Protein AF-A0A7J3BIF7-F1 (afdb_monomer_lite)

Sequence (107 aa):
MAITQQQFSQLLSQLAIAAITAKHEGVDKSQVNKLLEILNAYDIDTLLVFIARQVAREEIGRCTSRHLITIIENIIQSSSGKDIKNEVRRALGYFKWFFETFSELGS

Radius of gyration: 13.29 Å; chains: 1; bounding box: 25×32×41 Å

pLDDT: mean 91.59, std 11.19, range [45.81, 98.25]

Structure (mmCIF, N/CA/C/O backbone):
data_AF-A0A7J3BIF7-F1
#
_entry.id   AF-A0A7J3BIF7-F1
#
loop_
_atom_site.group_PDB
_atom_site.id
_atom_site.type_symbol
_atom_site.label_atom_id
_atom_site.label_alt_id
_atom_site.label_comp_id
_atom_site.label_asym_id
_atom_site.label_entity_id
_atom_site.label_seq_id
_atom_site.pdbx_PDB_ins_code
_atom_site.Cartn_x
_atom_site.Cartn_y
_atom_site.Cartn_z
_atom_site.occupancy
_atom_site.B_iso_or_equiv
_atom_site.auth_seq_id
_atom_site.auth_comp_id
_atom_site.auth_asym_id
_atom_site.auth_atom_id
_atom_site.pdbx_PDB_model_num
ATOM 1 N N . MET A 1 1 ? -6.553 11.847 19.734 1.00 45.81 1 MET A N 1
ATOM 2 C CA . MET A 1 1 ? -5.394 12.645 19.272 1.00 45.81 1 MET A CA 1
ATOM 3 C C . MET A 1 1 ? -5.532 12.954 17.786 1.00 45.81 1 MET A C 1
ATOM 5 O O . MET A 1 1 ? -5.829 12.046 17.013 1.00 45.81 1 MET A O 1
ATOM 9 N N . ALA A 1 2 ? -5.424 14.226 17.395 1.00 54.31 2 ALA A N 1
ATOM 10 C CA . ALA A 1 2 ? -5.342 14.643 15.992 1.00 54.31 2 ALA A CA 1
ATOM 11 C C . ALA A 1 2 ? -3.890 14.496 15.503 1.00 54.31 2 ALA A C 1
ATOM 13 O O . ALA A 1 2 ? -2.971 14.728 16.283 1.00 54.31 2 ALA A O 1
ATOM 14 N N . ILE A 1 3 ? -3.696 14.085 14.249 1.00 59.91 3 ILE A N 1
ATOM 15 C CA . ILE A 1 3 ? -2.370 14.001 13.616 1.00 59.91 3 ILE A CA 1
ATOM 16 C C . ILE A 1 3 ? -1.805 15.425 13.537 1.00 59.91 3 ILE A C 1
ATOM 18 O O . ILE A 1 3 ? -2.517 16.335 13.106 1.00 59.91 3 ILE A O 1
ATOM 22 N N . THR A 1 4 ? -0.561 15.645 13.967 1.00 74.25 4 THR A N 1
ATOM 23 C CA . THR A 1 4 ? 0.062 16.972 13.844 1.00 74.25 4 THR A CA 1
ATOM 24 C C . THR A 1 4 ? 0.394 17.263 12.376 1.00 74.25 4 THR A C 1
ATOM 26 O O . THR A 1 4 ? 0.663 16.354 11.591 1.00 74.25 4 THR A O 1
ATOM 29 N N . GLN A 1 5 ? 0.401 18.536 11.972 1.00 72.56 5 GLN A N 1
ATOM 30 C CA . GLN A 1 5 ? 0.671 18.930 10.579 1.00 72.56 5 GLN A CA 1
ATOM 31 C C . GLN A 1 5 ? 2.020 18.390 10.058 1.00 72.56 5 GLN A C 1
ATOM 33 O O . GLN A 1 5 ? 2.144 18.018 8.891 1.00 72.56 5 GLN A O 1
ATOM 38 N N . GLN A 1 6 ? 3.008 18.267 10.948 1.00 73.69 6 GLN A N 1
ATOM 39 C CA . GLN A 1 6 ? 4.314 17.681 10.653 1.00 73.69 6 GLN A CA 1
ATOM 40 C C . GLN A 1 6 ? 4.238 16.171 10.373 1.00 73.69 6 GLN A C 1
ATOM 42 O O . GLN A 1 6 ? 4.826 15.705 9.399 1.00 73.69 6 GLN A O 1
ATOM 47 N N . GLN A 1 7 ? 3.480 15.413 11.173 1.00 75.62 7 GLN A N 1
ATOM 48 C CA . GLN A 1 7 ? 3.275 13.973 10.963 1.00 75.62 7 GLN A CA 1
ATOM 49 C C . GLN A 1 7 ? 2.528 13.691 9.654 1.00 75.62 7 GLN A C 1
ATOM 51 O O . GLN A 1 7 ? 2.863 12.753 8.932 1.00 75.62 7 GLN A O 1
ATOM 56 N N . PHE A 1 8 ? 1.552 14.534 9.308 1.00 79.75 8 PHE A N 1
ATOM 57 C CA . PHE A 1 8 ? 0.818 14.407 8.051 1.00 79.75 8 PHE A CA 1
ATOM 58 C C . PHE A 1 8 ? 1.719 14.638 6.825 1.00 79.75 8 PHE A C 1
ATOM 60 O O . PHE A 1 8 ? 1.679 13.861 5.873 1.00 79.75 8 PHE A O 1
ATOM 67 N N . SER A 1 9 ? 2.587 15.654 6.870 1.00 86.38 9 SER A N 1
ATOM 68 C CA . SER A 1 9 ? 3.565 15.924 5.804 1.00 86.38 9 SER A CA 1
ATOM 69 C C . SER A 1 9 ? 4.562 14.771 5.610 1.00 86.38 9 SER A C 1
ATOM 71 O O . SER A 1 9 ? 4.863 14.374 4.480 1.00 86.38 9 SER A O 1
ATOM 73 N N . GLN A 1 10 ? 5.030 14.173 6.711 1.00 91.25 10 GLN A N 1
ATOM 74 C CA . GLN A 1 10 ? 5.916 13.006 6.666 1.00 91.25 10 GLN A CA 1
ATOM 75 C C . GLN A 1 10 ? 5.234 11.794 6.023 1.00 91.25 10 GLN A C 1
ATOM 77 O O . GLN A 1 10 ? 5.829 11.162 5.151 1.00 91.25 10 GLN A O 1
ATOM 82 N N . LEU A 1 11 ? 3.981 11.508 6.390 1.00 93.19 11 LEU A N 1
ATOM 83 C CA . LEU A 1 11 ? 3.200 10.429 5.784 1.00 93.19 11 LEU A CA 1
ATOM 84 C C . LEU A 1 11 ? 3.040 10.629 4.270 1.00 93.19 11 LEU A C 1
ATOM 86 O O . LEU A 1 11 ? 3.303 9.707 3.501 1.00 93.19 11 LEU A O 1
ATOM 90 N N . LEU A 1 12 ? 2.657 11.832 3.826 1.00 95.44 12 LEU A N 1
ATOM 91 C CA . LEU A 1 12 ? 2.530 12.130 2.395 1.00 95.44 12 LEU A CA 1
ATOM 92 C C . LEU A 1 12 ? 3.859 11.965 1.650 1.00 95.44 12 LEU A C 1
ATOM 94 O O . LEU A 1 12 ? 3.875 11.414 0.553 1.00 95.44 12 LEU A O 1
ATOM 98 N N . SER A 1 13 ? 4.973 12.372 2.260 1.00 96.12 13 SER A N 1
ATOM 99 C CA . SER A 1 13 ? 6.309 12.193 1.678 1.00 96.12 13 SER A CA 1
ATOM 100 C C . SER A 1 13 ? 6.667 10.710 1.528 1.00 96.12 13 SER A C 1
ATOM 102 O O . SER A 1 13 ? 7.154 10.294 0.480 1.00 96.12 13 SER A O 1
ATOM 104 N N . GLN A 1 14 ? 6.380 9.888 2.541 1.00 96.69 14 GLN A N 1
ATOM 105 C CA . GLN A 1 14 ? 6.590 8.436 2.480 1.00 96.69 14 GLN A CA 1
ATOM 106 C C . GLN A 1 14 ? 5.724 7.776 1.400 1.00 96.69 14 GLN A C 1
ATOM 108 O O . GLN A 1 14 ? 6.209 6.922 0.660 1.00 96.69 14 GLN A O 1
ATOM 113 N N . LEU A 1 15 ? 4.463 8.196 1.275 1.00 98.00 15 LEU A N 1
ATOM 114 C CA . LEU A 1 15 ? 3.546 7.703 0.246 1.00 98.00 15 LEU A CA 1
ATOM 115 C C . LEU A 1 15 ? 4.000 8.105 -1.162 1.00 98.00 15 LEU A C 1
ATOM 117 O O . LEU A 1 15 ? 3.947 7.280 -2.071 1.00 98.00 15 LEU A O 1
ATOM 121 N N . ALA A 1 16 ? 4.502 9.328 -1.336 1.00 97.75 16 ALA A N 1
ATOM 122 C CA . ALA A 1 16 ? 5.090 9.774 -2.594 1.00 97.75 16 ALA A CA 1
ATOM 123 C C . ALA A 1 16 ? 6.330 8.938 -2.965 1.00 97.75 16 ALA A C 1
ATOM 125 O O . ALA A 1 16 ? 6.451 8.498 -4.106 1.00 97.75 16 ALA A O 1
ATOM 126 N N . ILE A 1 17 ? 7.211 8.645 -1.999 1.00 97.88 17 ILE A N 1
ATOM 127 C CA . ILE A 1 17 ? 8.379 7.768 -2.203 1.00 97.88 17 ILE A CA 1
ATOM 128 C C . ILE A 1 17 ? 7.943 6.352 -2.600 1.00 97.88 17 ILE A C 1
ATOM 130 O O . ILE A 1 17 ? 8.489 5.774 -3.541 1.00 97.88 17 ILE A O 1
ATOM 134 N N . ALA A 1 18 ? 6.938 5.791 -1.926 1.00 97.94 18 ALA A N 1
ATOM 135 C CA . ALA A 1 18 ? 6.396 4.482 -2.280 1.00 97.94 18 ALA A CA 1
ATOM 136 C C . ALA A 1 18 ? 5.845 4.477 -3.716 1.00 97.94 18 ALA A C 1
ATOM 138 O O . ALA A 1 18 ? 6.122 3.561 -4.485 1.00 97.94 18 ALA A O 1
ATOM 139 N N . ALA A 1 19 ?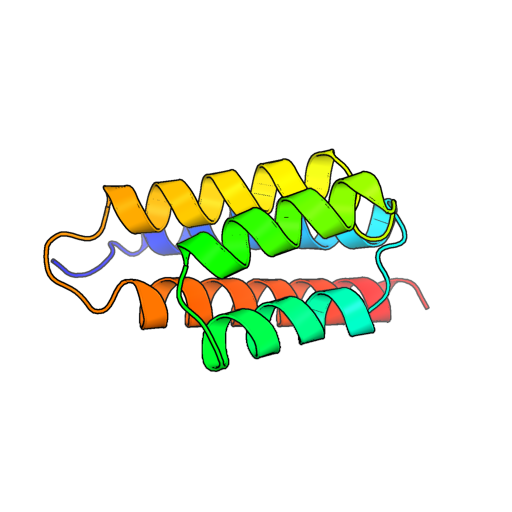 5.097 5.516 -4.091 1.00 97.94 19 ALA A N 1
ATOM 140 C CA . ALA A 1 19 ? 4.466 5.632 -5.401 1.00 97.94 19 ALA A CA 1
ATOM 141 C C . ALA A 1 19 ? 5.476 5.798 -6.546 1.00 97.94 19 ALA A C 1
ATOM 143 O O . ALA A 1 19 ? 5.347 5.132 -7.572 1.00 97.94 19 ALA A O 1
ATOM 144 N N . ILE A 1 20 ? 6.503 6.640 -6.383 1.00 97.38 20 ILE A N 1
ATOM 145 C CA . ILE A 1 20 ? 7.547 6.784 -7.410 1.00 97.38 20 ILE A CA 1
ATOM 146 C C . ILE A 1 20 ? 8.387 5.507 -7.539 1.00 97.38 20 ILE A C 1
ATOM 148 O O . ILE A 1 20 ? 8.768 5.128 -8.644 1.00 97.38 20 ILE A O 1
ATOM 152 N N . THR A 1 21 ? 8.615 4.799 -6.428 1.00 97.56 21 THR A N 1
ATOM 153 C CA . THR A 1 21 ? 9.277 3.487 -6.433 1.00 97.56 21 THR A CA 1
ATOM 154 C C . THR A 1 21 ? 8.445 2.465 -7.202 1.00 97.56 21 THR A C 1
ATOM 156 O O . THR A 1 21 ? 8.980 1.795 -8.078 1.00 97.56 21 THR A O 1
ATOM 159 N N . ALA A 1 22 ? 7.133 2.411 -6.959 1.00 97.25 22 ALA A N 1
ATOM 160 C CA . ALA A 1 22 ? 6.215 1.523 -7.670 1.00 97.25 22 ALA A CA 1
ATOM 161 C C . ALA A 1 22 ? 6.211 1.786 -9.178 1.00 97.25 22 ALA A C 1
ATOM 163 O O . ALA A 1 22 ? 6.242 0.844 -9.968 1.00 97.25 22 ALA A O 1
ATOM 164 N N . LYS A 1 23 ? 6.241 3.062 -9.587 1.00 96.06 23 LYS A N 1
ATOM 165 C CA . LYS A 1 23 ? 6.391 3.437 -10.998 1.00 96.06 23 LYS A CA 1
ATOM 166 C C . LYS A 1 23 ? 7.697 2.886 -11.578 1.00 96.06 23 LYS A C 1
ATOM 168 O O . LYS A 1 23 ? 7.676 2.276 -12.641 1.00 96.06 23 LYS A O 1
ATOM 173 N N . HIS A 1 24 ? 8.827 3.101 -10.904 1.00 95.75 24 HIS A N 1
ATOM 174 C CA . HIS A 1 24 ? 10.129 2.623 -11.383 1.00 95.75 24 HIS A CA 1
ATOM 175 C C . HIS A 1 24 ? 10.234 1.094 -11.423 1.00 95.75 24 HIS A C 1
ATOM 177 O O . HIS A 1 24 ? 10.892 0.558 -12.308 1.00 95.75 24 HIS A O 1
ATOM 183 N N . GLU A 1 25 ? 9.572 0.394 -10.500 1.00 95.81 25 GLU A N 1
ATOM 184 C CA . GLU A 1 25 ? 9.476 -1.070 -10.484 1.00 95.81 25 GLU A CA 1
ATOM 185 C C . GLU A 1 25 ? 8.468 -1.616 -11.518 1.00 95.81 25 GLU A C 1
ATOM 187 O O . GLU A 1 25 ? 8.300 -2.828 -11.613 1.00 95.81 25 GLU A O 1
ATOM 192 N N . GLY A 1 26 ? 7.809 -0.754 -12.305 1.00 95.31 26 GLY A N 1
ATOM 193 C CA . GLY A 1 26 ? 6.883 -1.170 -13.361 1.00 95.31 26 GLY A CA 1
ATOM 194 C C . GLY A 1 26 ? 5.578 -1.774 -12.839 1.00 95.31 26 GLY A C 1
ATOM 195 O O . GLY A 1 26 ? 4.958 -2.577 -13.533 1.00 95.31 26 GLY A O 1
ATOM 196 N N . VAL A 1 27 ? 5.164 -1.414 -11.619 1.00 96.06 27 VAL A N 1
ATOM 197 C CA . VAL A 1 27 ? 3.921 -1.912 -11.017 1.00 96.06 27 VAL A CA 1
ATOM 198 C C . VAL A 1 27 ? 2.733 -1.509 -11.885 1.00 96.06 27 VAL A C 1
ATOM 200 O O . VAL A 1 27 ? 2.564 -0.341 -12.226 1.00 96.06 27 VAL A O 1
ATOM 203 N N . ASP A 1 28 ? 1.879 -2.471 -12.224 1.00 94.94 28 ASP A N 1
ATOM 204 C CA . ASP A 1 28 ? 0.692 -2.204 -13.030 1.00 94.94 28 ASP A CA 1
ATOM 205 C C . ASP A 1 28 ? -0.381 -1.443 -12.227 1.00 94.94 28 ASP A C 1
ATOM 207 O O . ASP A 1 28 ? -0.653 -1.737 -11.055 1.00 94.94 28 ASP A O 1
ATOM 211 N N . LYS A 1 29 ? -1.056 -0.484 -12.876 1.00 93.75 29 LYS A N 1
ATOM 212 C CA . LYS A 1 29 ? -2.100 0.350 -12.253 1.00 93.75 29 LYS A CA 1
ATOM 213 C C . LYS A 1 29 ? -3.239 -0.481 -11.644 1.00 93.75 29 LYS A C 1
ATOM 215 O O . LYS A 1 29 ? -3.828 -0.076 -10.639 1.00 93.75 29 LYS A O 1
ATOM 220 N N . SER A 1 30 ? -3.559 -1.648 -12.209 1.00 94.94 30 SER A N 1
ATOM 221 C CA . SER A 1 30 ? -4.571 -2.547 -11.648 1.00 94.94 30 SER A CA 1
ATOM 222 C C . SER A 1 30 ? -4.165 -3.102 -10.283 1.00 94.94 30 SER A C 1
ATOM 224 O O . SER A 1 30 ? -5.035 -3.271 -9.431 1.00 94.94 30 SER A O 1
ATOM 226 N N . GLN A 1 31 ? -2.870 -3.330 -10.032 1.00 95.81 31 GLN A N 1
ATOM 227 C CA . GLN A 1 31 ? -2.390 -3.829 -8.738 1.00 95.81 31 GLN A CA 1
ATOM 228 C C . GLN A 1 31 ? -2.548 -2.774 -7.647 1.00 95.81 31 GLN A C 1
ATOM 230 O O . GLN A 1 31 ? -2.984 -3.093 -6.543 1.00 95.81 31 GLN A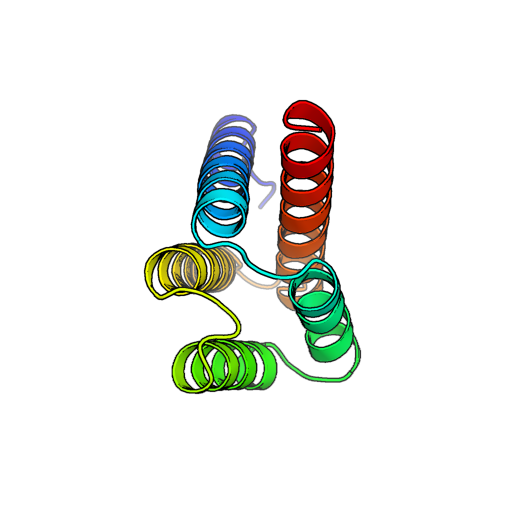 O 1
ATOM 235 N N . VAL A 1 32 ? -2.324 -1.500 -7.979 1.00 95.25 32 VAL A N 1
ATOM 236 C CA . VAL A 1 32 ? -2.579 -0.374 -7.067 1.00 95.25 32 VAL A CA 1
ATOM 237 C C . VAL A 1 32 ? -4.062 -0.279 -6.690 1.00 95.25 32 VAL A C 1
ATOM 239 O O . VAL A 1 32 ? -4.388 -0.108 -5.515 1.00 95.25 32 VAL A O 1
ATOM 242 N N . ASN A 1 33 ? -4.976 -0.443 -7.653 1.00 95.94 33 ASN A N 1
ATOM 243 C CA . ASN A 1 33 ? -6.418 -0.444 -7.373 1.00 95.94 33 ASN A CA 1
ATOM 244 C C . ASN A 1 33 ? -6.847 -1.643 -6.509 1.00 95.94 33 ASN A C 1
ATOM 246 O O . ASN A 1 33 ? -7.608 -1.462 -5.555 1.00 95.94 33 ASN A O 1
ATOM 250 N N . LYS A 1 34 ? -6.308 -2.840 -6.774 1.00 97.31 34 LYS A N 1
ATOM 251 C CA . LYS A 1 34 ? -6.613 -4.053 -5.997 1.00 97.31 34 LYS A CA 1
ATOM 252 C C . LYS A 1 34 ? -6.277 -3.913 -4.511 1.00 97.31 34 LYS A C 1
ATOM 254 O O . LYS A 1 34 ? -6.981 -4.489 -3.689 1.00 97.31 34 LYS A O 1
ATOM 259 N N . LEU A 1 35 ? -5.271 -3.117 -4.131 1.00 97.38 35 LEU A N 1
ATOM 260 C CA . LEU A 1 35 ? -4.972 -2.853 -2.712 1.00 97.38 35 LEU A CA 1
ATOM 261 C C . LEU A 1 35 ? -6.172 -2.234 -1.975 1.00 97.38 35 LEU A C 1
ATOM 263 O O . LEU A 1 35 ? -6.505 -2.647 -0.864 1.00 97.38 35 LEU A O 1
ATOM 267 N N . LEU A 1 36 ? -6.847 -1.265 -2.603 1.00 97.06 36 LEU A N 1
ATOM 268 C CA . LEU A 1 36 ? -8.045 -0.635 -2.043 1.00 97.06 36 LEU A CA 1
ATOM 269 C C . LEU A 1 36 ? -9.239 -1.592 -2.037 1.00 97.06 36 LEU A C 1
ATOM 271 O O . LEU A 1 36 ? -10.003 -1.601 -1.073 1.00 97.06 36 LEU A O 1
ATOM 275 N N . GLU A 1 37 ? -9.398 -2.404 -3.083 1.00 97.56 37 GLU A N 1
ATOM 276 C CA . GLU A 1 37 ? -10.459 -3.416 -3.164 1.00 97.56 37 GLU A CA 1
ATOM 277 C C . GLU A 1 37 ? -10.338 -4.446 -2.037 1.00 97.56 37 GLU A C 1
ATOM 279 O O . GLU A 1 37 ? -11.309 -4.688 -1.317 1.00 97.56 37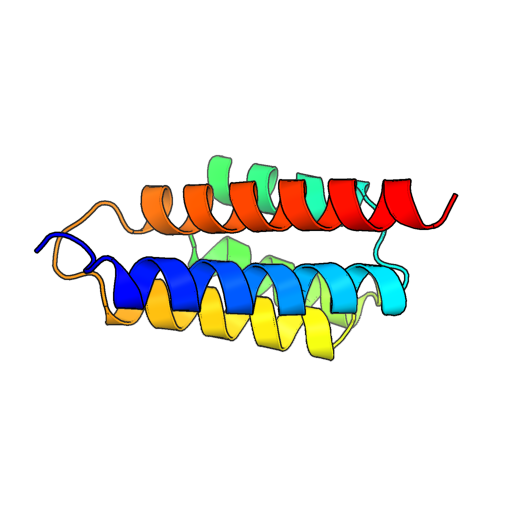 GLU A O 1
ATOM 284 N N . ILE A 1 38 ? -9.133 -4.984 -1.823 1.00 98.06 38 ILE A N 1
ATOM 285 C CA . ILE A 1 38 ? -8.858 -5.952 -0.758 1.00 98.06 38 ILE A CA 1
ATOM 286 C C . ILE A 1 38 ? -9.093 -5.332 0.616 1.00 98.06 38 ILE A C 1
ATOM 288 O O . ILE A 1 38 ? -9.784 -5.936 1.431 1.00 98.06 38 ILE A O 1
ATOM 292 N N . LEU A 1 39 ? -8.605 -4.113 0.871 1.00 97.06 39 LEU A N 1
ATOM 293 C CA . LEU A 1 39 ? -8.866 -3.445 2.148 1.00 97.06 39 LEU A CA 1
ATOM 294 C C . LEU A 1 39 ? -10.360 -3.171 2.366 1.00 97.06 39 LEU A C 1
ATOM 296 O O . LEU A 1 39 ? -10.836 -3.179 3.496 1.00 97.06 39 LEU A O 1
ATOM 300 N N . ASN A 1 40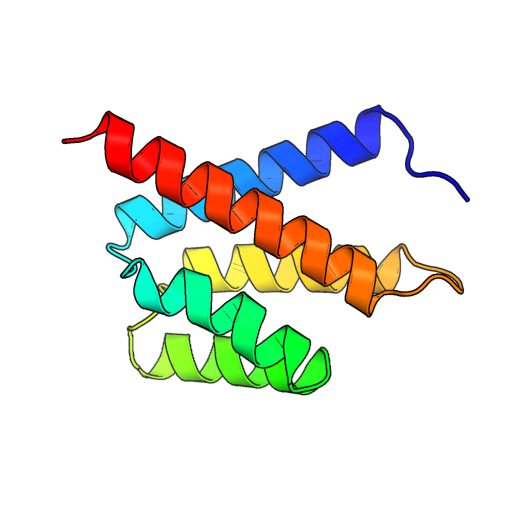 ? -11.124 -2.889 1.313 1.00 94.88 40 ASN A N 1
ATOM 301 C CA . ASN A 1 40 ? -12.558 -2.662 1.458 1.00 94.88 40 ASN A CA 1
ATOM 302 C C . ASN A 1 40 ? -13.299 -3.959 1.793 1.00 94.88 40 ASN A C 1
ATOM 304 O O . ASN A 1 40 ? -14.129 -3.950 2.705 1.00 94.88 40 ASN A O 1
ATOM 308 N N . ALA A 1 41 ? -12.961 -5.054 1.113 1.00 97.12 41 ALA A N 1
ATOM 309 C CA . ALA A 1 41 ? -13.597 -6.355 1.295 1.00 97.12 41 ALA A CA 1
ATOM 310 C C . ALA A 1 41 ? -13.161 -7.084 2.579 1.00 97.12 41 ALA A C 1
ATOM 312 O O . ALA A 1 41 ? -13.965 -7.800 3.172 1.00 97.12 41 ALA A O 1
ATOM 313 N N . TYR A 1 42 ? -11.921 -6.881 3.030 1.00 96.38 42 TYR A N 1
ATOM 314 C CA . TYR A 1 42 ? -11.301 -7.646 4.115 1.00 96.38 42 TYR A CA 1
ATOM 315 C C . TYR A 1 42 ? -10.671 -6.742 5.185 1.00 96.38 42 TYR A C 1
ATOM 317 O O . TYR A 1 42 ? -10.882 -5.530 5.217 1.00 96.38 42 TYR A O 1
ATOM 325 N N . ASP A 1 43 ? -9.966 -7.331 6.140 1.00 95.12 43 ASP A N 1
ATOM 326 C CA . ASP A 1 43 ? -9.235 -6.649 7.203 1.00 95.12 43 ASP A CA 1
ATOM 327 C C . ASP A 1 43 ? -7.784 -6.317 6.805 1.00 95.12 43 ASP A C 1
ATOM 329 O O . ASP A 1 43 ? -7.306 -6.656 5.719 1.00 95.12 43 ASP A O 1
ATOM 333 N N . ILE A 1 44 ? -7.086 -5.588 7.681 1.00 96.19 44 ILE A N 1
ATOM 334 C CA . ILE A 1 44 ? -5.715 -5.125 7.422 1.00 96.19 44 ILE A CA 1
ATOM 335 C C . ILE A 1 44 ? -4.743 -6.309 7.348 1.00 96.19 44 ILE A C 1
ATOM 337 O O . ILE A 1 44 ? -3.845 -6.298 6.509 1.00 96.19 44 ILE A O 1
ATOM 341 N N . ASP A 1 45 ? -4.954 -7.356 8.145 1.00 96.50 45 ASP A N 1
ATOM 342 C CA . ASP A 1 45 ? -4.105 -8.549 8.116 1.00 96.50 45 ASP A CA 1
ATOM 343 C C . ASP A 1 45 ? -4.197 -9.251 6.753 1.00 96.50 45 ASP A C 1
ATOM 345 O O . ASP A 1 45 ? -3.174 -9.576 6.143 1.00 96.50 45 ASP A O 1
ATOM 349 N N . THR A 1 46 ? -5.409 -9.380 6.198 1.00 98.00 46 THR A N 1
ATOM 350 C CA . THR A 1 46 ? -5.601 -9.897 4.835 1.00 98.00 46 THR A CA 1
ATOM 351 C C . THR A 1 46 ? -4.929 -9.011 3.784 1.00 98.00 46 THR A C 1
ATOM 353 O O . THR A 1 46 ? -4.335 -9.533 2.838 1.00 98.00 46 THR A O 1
ATOM 356 N N . LEU A 1 47 ? -4.963 -7.681 3.939 1.00 98.12 47 LEU A N 1
ATOM 357 C CA . LEU A 1 47 ? -4.233 -6.764 3.057 1.00 98.12 47 LEU A CA 1
ATOM 358 C C . LEU A 1 47 ? -2.713 -7.009 3.110 1.00 98.12 47 LEU A C 1
ATOM 360 O O . LEU A 1 47 ? -2.074 -7.052 2.059 1.00 98.12 47 LEU A O 1
ATOM 364 N N . LEU A 1 48 ? -2.128 -7.195 4.296 1.00 97.88 48 LEU A N 1
ATOM 365 C CA . LEU A 1 48 ? -0.692 -7.461 4.448 1.00 97.88 48 LEU A CA 1
ATOM 366 C C . LEU A 1 48 ? -0.292 -8.789 3.790 1.00 97.88 48 LEU A C 1
ATOM 368 O O . LEU A 1 48 ? 0.686 -8.843 3.038 1.00 97.88 48 LEU A O 1
ATOM 372 N N . VAL A 1 49 ? -1.088 -9.844 3.992 1.00 98.00 49 VAL A N 1
ATOM 373 C CA . VAL A 1 49 ? -0.897 -11.139 3.318 1.00 98.00 49 VAL A CA 1
ATOM 374 C C . VAL A 1 49 ? -1.033 -10.995 1.801 1.00 98.00 49 VAL A C 1
ATOM 376 O O . VAL A 1 49 ? -0.249 -11.574 1.044 1.00 98.00 49 VAL A O 1
ATOM 379 N N . PHE A 1 50 ? -1.995 -10.197 1.332 1.00 98.00 50 PHE A N 1
ATOM 380 C CA . PHE A 1 50 ? -2.169 -9.918 -0.089 1.00 98.00 50 PHE A CA 1
ATOM 381 C C . PHE A 1 50 ? -0.945 -9.215 -0.685 1.00 98.00 50 PHE A C 1
ATOM 383 O O . PHE A 1 50 ? -0.452 -9.659 -1.721 1.00 98.00 50 PHE A O 1
ATOM 390 N N . ILE A 1 51 ? -0.397 -8.191 -0.022 1.00 97.81 51 ILE A N 1
ATOM 391 C CA . ILE A 1 51 ? 0.834 -7.511 -0.458 1.00 97.81 51 ILE A CA 1
ATOM 392 C C . ILE A 1 51 ? 1.995 -8.511 -0.550 1.00 97.81 51 ILE A C 1
ATOM 394 O O . ILE A 1 51 ? 2.688 -8.551 -1.566 1.00 97.81 51 ILE A O 1
ATOM 398 N N . ALA A 1 52 ? 2.181 -9.372 0.455 1.00 97.00 52 ALA A N 1
ATOM 399 C CA . ALA A 1 52 ? 3.220 -10.404 0.420 1.00 97.00 52 ALA A CA 1
ATOM 400 C C . ALA A 1 52 ? 3.044 -11.372 -0.766 1.00 97.00 52 ALA A C 1
ATOM 402 O O . ALA A 1 52 ? 4.011 -11.716 -1.450 1.00 97.00 52 ALA A O 1
ATOM 403 N N . ARG A 1 53 ? 1.799 -11.764 -1.070 1.00 97.50 53 ARG A N 1
ATOM 404 C CA . ARG A 1 53 ? 1.473 -12.584 -2.245 1.00 97.50 53 ARG A CA 1
ATOM 405 C C . ARG A 1 53 ? 1.790 -11.868 -3.561 1.00 97.50 53 ARG A C 1
ATOM 407 O O . ARG A 1 53 ? 2.291 -12.522 -4.471 1.00 97.50 53 ARG A O 1
ATOM 414 N N . GLN A 1 54 ? 1.502 -10.571 -3.673 1.00 96.44 54 GLN A N 1
ATOM 415 C CA . GLN A 1 54 ? 1.835 -9.771 -4.860 1.00 96.44 54 GLN A CA 1
ATOM 416 C C . GLN A 1 54 ? 3.352 -9.730 -5.097 1.00 96.44 54 GLN A C 1
ATOM 418 O O . GLN A 1 54 ? 3.802 -9.880 -6.230 1.00 96.44 54 GLN A O 1
ATOM 423 N N . VAL A 1 55 ? 4.150 -9.621 -4.028 1.00 96.75 55 VAL A N 1
ATOM 424 C CA . VAL A 1 55 ? 5.622 -9.665 -4.111 1.00 96.75 55 VAL A CA 1
ATOM 425 C C . VAL A 1 55 ? 6.124 -11.012 -4.616 1.00 96.75 55 VAL A C 1
ATOM 427 O O . VAL A 1 55 ? 6.989 -11.059 -5.485 1.00 96.75 55 VAL A O 1
ATOM 430 N N . ALA A 1 56 ? 5.574 -12.115 -4.102 1.00 96.50 56 ALA A N 1
ATOM 431 C CA . ALA A 1 56 ? 5.949 -13.459 -4.542 1.00 96.50 56 ALA A CA 1
ATOM 432 C C . ALA A 1 56 ? 5.603 -13.733 -6.018 1.00 96.50 56 ALA A C 1
ATOM 434 O O . ALA A 1 56 ? 6.187 -14.623 -6.628 1.00 96.50 56 ALA A O 1
ATOM 435 N N . ARG A 1 57 ? 4.650 -12.981 -6.579 1.00 96.38 57 ARG A N 1
ATOM 436 C CA . ARG A 1 57 ? 4.225 -13.053 -7.984 1.00 96.38 57 ARG A CA 1
ATOM 437 C C . ARG A 1 57 ? 4.898 -12.019 -8.881 1.00 96.38 57 ARG A C 1
ATOM 439 O O . ARG A 1 57 ? 4.536 -11.934 -10.047 1.00 96.38 57 ARG A O 1
ATOM 446 N N . GLU A 1 58 ? 5.821 -11.230 -8.332 1.00 95.12 58 GLU A N 1
ATOM 447 C CA . GLU A 1 58 ? 6.493 -10.132 -9.037 1.00 95.12 58 GLU A CA 1
ATOM 448 C C . GLU A 1 58 ? 5.517 -9.058 -9.565 1.00 95.12 58 GLU A C 1
ATOM 450 O O . GLU A 1 58 ? 5.858 -8.268 -10.437 1.00 95.12 58 GLU A O 1
ATOM 455 N N . GLU A 1 59 ? 4.303 -8.988 -9.005 1.00 96.06 59 GLU A N 1
ATOM 456 C CA . GLU A 1 59 ? 3.277 -7.996 -9.365 1.00 96.06 59 GLU A CA 1
ATOM 457 C C . GLU A 1 59 ? 3.526 -6.645 -8.671 1.00 96.06 59 GLU A C 1
ATOM 459 O O . GLU A 1 59 ? 3.164 -5.589 -9.190 1.00 96.06 59 GLU A O 1
ATOM 464 N N . ILE A 1 60 ? 4.145 -6.683 -7.486 1.00 95.88 60 ILE A N 1
ATOM 465 C CA . ILE A 1 60 ? 4.633 -5.516 -6.745 1.00 95.88 60 ILE A CA 1
ATOM 466 C C . ILE A 1 60 ? 6.090 -5.774 -6.368 1.00 95.88 60 ILE A C 1
ATOM 468 O O . ILE A 1 60 ? 6.418 -6.821 -5.807 1.00 95.88 60 ILE A O 1
ATOM 472 N N . GLY A 1 61 ? 6.969 -4.810 -6.636 1.00 94.88 61 GLY A N 1
ATOM 473 C CA . GLY A 1 61 ? 8.382 -4.941 -6.307 1.00 94.88 61 GLY A CA 1
ATOM 474 C C . GLY A 1 61 ? 8.669 -4.908 -4.800 1.00 94.88 61 GLY A C 1
ATOM 475 O O . GLY A 1 61 ? 7.865 -4.473 -3.965 1.00 94.88 61 GLY A O 1
ATOM 476 N N . ARG A 1 62 ? 9.842 -5.431 -4.424 1.00 96.06 62 ARG A N 1
ATOM 477 C CA . ARG A 1 62 ? 10.238 -5.609 -3.015 1.00 96.06 62 ARG A CA 1
ATOM 478 C C . ARG A 1 62 ? 10.415 -4.280 -2.282 1.00 96.06 62 ARG A C 1
ATOM 480 O O . ARG A 1 62 ? 10.219 -4.233 -1.069 1.00 96.06 62 ARG A O 1
ATOM 487 N N . CYS A 1 63 ? 10.816 -3.219 -2.982 1.00 96.56 63 CYS A N 1
ATOM 488 C CA . CYS A 1 63 ? 10.990 -1.912 -2.359 1.00 96.56 63 CYS A CA 1
ATOM 489 C C . CYS A 1 63 ? 9.632 -1.249 -2.125 1.00 96.56 63 CYS A C 1
ATOM 491 O O . CYS A 1 63 ? 9.369 -0.791 -1.012 1.00 96.56 63 CYS A O 1
ATOM 493 N N . THR A 1 64 ? 8.737 -1.282 -3.118 1.00 97.19 64 THR A N 1
ATOM 494 C CA . THR A 1 64 ? 7.367 -0.770 -2.969 1.00 97.19 64 THR A CA 1
ATOM 495 C C . THR A 1 64 ? 6.625 -1.452 -1.827 1.00 97.19 64 THR A C 1
ATOM 497 O O . THR A 1 64 ? 6.043 -0.774 -0.979 1.00 97.19 64 THR A O 1
ATOM 500 N N . SER A 1 65 ? 6.670 -2.786 -1.755 1.00 97.06 65 SER A N 1
ATOM 501 C CA . SER A 1 65 ? 5.979 -3.525 -0.693 1.00 97.06 65 SER A CA 1
ATOM 502 C C . SER A 1 65 ? 6.519 -3.197 0.693 1.00 97.06 65 SER A C 1
ATOM 504 O O . SER A 1 65 ? 5.727 -2.985 1.609 1.00 97.06 65 SER A O 1
ATOM 506 N N . ARG A 1 66 ? 7.844 -3.069 0.847 1.00 97.62 66 ARG A N 1
ATOM 507 C CA . ARG A 1 66 ? 8.460 -2.638 2.106 1.00 97.62 66 ARG A CA 1
ATOM 508 C C . ARG A 1 66 ? 7.930 -1.274 2.538 1.00 97.62 66 ARG A C 1
ATOM 510 O O . ARG A 1 66 ? 7.524 -1.132 3.684 1.00 97.62 66 ARG A O 1
ATOM 517 N N . HIS A 1 67 ? 7.895 -0.295 1.633 1.00 97.31 67 HIS A N 1
ATOM 518 C CA . HIS A 1 67 ? 7.367 1.031 1.955 1.00 97.31 67 HIS A CA 1
ATOM 519 C C . HIS A 1 67 ? 5.902 0.976 2.394 1.00 97.31 67 HIS A C 1
ATOM 521 O O . HIS A 1 67 ? 5.555 1.557 3.421 1.00 97.31 67 HIS A O 1
ATOM 527 N N . LEU A 1 68 ? 5.055 0.256 1.653 1.00 97.44 68 LEU A N 1
ATOM 528 C CA . LEU A 1 68 ? 3.635 0.122 1.978 1.00 97.44 68 LEU A CA 1
ATOM 529 C C . LEU A 1 68 ? 3.417 -0.555 3.335 1.00 97.44 68 LEU A C 1
ATOM 531 O O . LEU A 1 68 ? 2.658 -0.035 4.148 1.00 97.44 68 L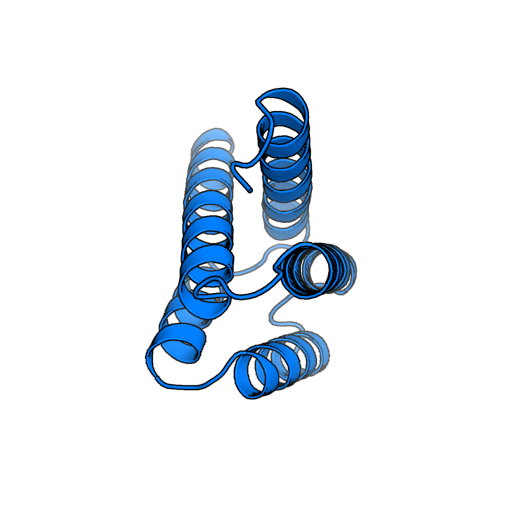EU A O 1
ATOM 535 N N . ILE A 1 69 ? 4.106 -1.667 3.603 1.00 97.31 69 ILE A N 1
ATOM 536 C CA . ILE A 1 69 ? 4.004 -2.392 4.877 1.00 97.31 69 ILE A CA 1
ATOM 537 C C . ILE A 1 69 ? 4.446 -1.494 6.033 1.00 97.31 69 ILE A C 1
ATOM 539 O O . ILE A 1 69 ? 3.691 -1.332 6.985 1.00 97.31 69 ILE A O 1
ATOM 543 N N . THR A 1 70 ? 5.598 -0.825 5.919 1.00 96.69 70 THR A N 1
ATOM 544 C CA . THR A 1 70 ? 6.078 0.096 6.960 1.00 96.69 70 THR A CA 1
ATOM 545 C C . THR A 1 70 ? 5.093 1.238 7.221 1.00 96.69 70 THR A C 1
ATOM 547 O O . THR A 1 70 ? 4.856 1.595 8.372 1.00 96.69 70 THR A O 1
ATOM 550 N N . ILE A 1 71 ? 4.480 1.811 6.179 1.00 96.25 71 ILE A N 1
ATOM 551 C CA . ILE A 1 71 ? 3.458 2.854 6.350 1.00 96.25 71 ILE A CA 1
ATOM 552 C C . ILE A 1 71 ? 2.235 2.300 7.095 1.00 96.25 71 ILE A C 1
ATOM 554 O O . ILE A 1 71 ? 1.743 2.949 8.017 1.00 96.25 71 ILE A O 1
ATOM 558 N N . ILE A 1 72 ? 1.758 1.107 6.728 1.00 96.19 72 ILE A N 1
ATOM 559 C CA . ILE A 1 72 ? 0.612 0.457 7.380 1.00 96.19 72 ILE A CA 1
ATOM 560 C C . ILE A 1 72 ? 0.920 0.168 8.856 1.00 96.19 72 ILE A C 1
ATOM 562 O O . ILE A 1 72 ? 0.122 0.516 9.723 1.00 96.19 72 ILE A O 1
ATOM 566 N N . GLU A 1 73 ? 2.088 -0.399 9.158 1.00 94.44 73 GLU A N 1
ATOM 567 C CA . GLU A 1 73 ? 2.536 -0.676 10.528 1.00 94.44 73 GLU A CA 1
ATOM 568 C C . GLU A 1 73 ? 2.632 0.603 11.368 1.00 94.44 73 GLU A C 1
ATOM 570 O O . GLU A 1 73 ? 2.145 0.635 12.498 1.00 94.44 73 GLU A O 1
ATOM 575 N N . ASN A 1 74 ? 3.174 1.686 10.804 1.00 93.12 74 ASN A N 1
ATOM 576 C CA . ASN A 1 74 ? 3.240 2.983 11.480 1.00 93.12 74 ASN A CA 1
ATOM 577 C C . ASN A 1 74 ? 1.841 3.536 11.804 1.00 93.12 74 ASN A C 1
ATOM 579 O O . ASN A 1 74 ? 1.633 4.109 12.877 1.00 93.12 74 ASN A O 1
ATOM 583 N N . ILE A 1 75 ? 0.866 3.360 10.906 1.00 93.25 75 ILE A N 1
ATOM 584 C CA . ILE A 1 75 ? -0.532 3.751 11.150 1.00 93.25 75 ILE A CA 1
ATOM 585 C C . ILE A 1 75 ? -1.127 2.916 12.289 1.00 93.25 75 ILE A C 1
ATOM 587 O O . ILE A 1 75 ? -1.745 3.481 13.192 1.00 93.25 75 ILE A O 1
ATOM 591 N N . ILE A 1 76 ? -0.908 1.597 12.289 1.00 91.75 76 ILE A N 1
ATOM 592 C CA . ILE A 1 76 ? -1.384 0.698 13.353 1.00 91.75 76 ILE A CA 1
ATOM 593 C C . ILE A 1 76 ? -0.794 1.110 14.709 1.00 91.75 76 ILE A C 1
ATOM 595 O O . ILE A 1 76 ? -1.532 1.252 15.680 1.00 91.75 76 ILE A O 1
ATOM 599 N N . GLN A 1 77 ? 0.517 1.358 14.773 1.00 89.75 77 GLN A N 1
ATOM 600 C CA . GLN A 1 77 ? 1.220 1.705 16.015 1.00 89.75 77 GLN A CA 1
ATOM 601 C C . GLN A 1 77 ? 0.844 3.088 16.564 1.00 89.75 77 GLN A C 1
ATOM 603 O O . GLN A 1 77 ? 0.817 3.286 17.776 1.00 89.75 77 GLN A O 1
ATOM 608 N N . SER A 1 78 ? 0.563 4.056 15.688 1.00 85.12 78 SER A N 1
ATOM 609 C CA . SER A 1 78 ? 0.210 5.426 16.090 1.00 85.12 78 SER A CA 1
ATOM 610 C C . SER A 1 78 ? -1.273 5.604 16.445 1.00 85.12 78 SER A C 1
ATOM 612 O O . SER A 1 78 ? -1.651 6.617 17.044 1.00 85.12 78 SER A O 1
ATOM 614 N N . SER A 1 79 ? -2.121 4.626 16.118 1.00 79.56 79 SER A N 1
ATOM 615 C CA . SER A 1 79 ? -3.569 4.710 16.300 1.00 79.56 79 SER A CA 1
ATOM 616 C C . SER A 1 79 ? -4.036 4.105 17.627 1.00 79.56 79 SER A C 1
ATOM 618 O O . SER A 1 79 ? -4.335 2.919 17.718 1.00 79.56 79 SER A O 1
ATOM 620 N N . SER A 1 80 ? -4.227 4.939 18.654 1.00 61.66 80 SER A N 1
ATOM 621 C CA . SER A 1 80 ? -4.928 4.535 19.885 1.00 61.66 80 SER A CA 1
ATOM 622 C C . SER A 1 80 ? -6.435 4.809 19.775 1.00 61.66 80 SER A C 1
ATOM 624 O O . SER A 1 80 ? -6.883 5.938 19.986 1.00 61.66 80 SER A O 1
ATOM 626 N N . GLY A 1 81 ? -7.225 3.782 19.436 1.00 62.50 81 GLY A N 1
ATOM 627 C CA . GLY A 1 81 ? -8.697 3.790 19.541 1.00 62.50 81 GLY A CA 1
ATOM 628 C C . GLY A 1 81 ? -9.480 4.446 18.392 1.00 62.50 81 GLY A C 1
ATOM 629 O O . GLY A 1 81 ? -10.686 4.645 18.518 1.00 62.50 81 GLY A O 1
ATOM 630 N N . LYS A 1 82 ? -8.824 4.797 17.279 1.00 63.78 82 LYS A N 1
ATOM 631 C CA . LYS A 1 82 ? -9.473 5.272 16.042 1.00 63.78 82 LYS A CA 1
ATOM 632 C C . LYS A 1 82 ? -9.682 4.133 15.048 1.00 63.78 82 LYS A C 1
ATOM 634 O O . LYS A 1 82 ? -9.036 3.097 15.141 1.00 63.78 82 LYS A O 1
ATOM 639 N N . ASP A 1 83 ? -10.566 4.356 14.077 1.00 86.50 83 ASP A N 1
ATOM 640 C CA . ASP A 1 83 ? -10.803 3.447 12.952 1.00 86.50 83 ASP A CA 1
ATOM 641 C C . ASP A 1 83 ? -9.546 3.338 12.060 1.00 86.50 83 ASP A C 1
ATOM 643 O O . ASP A 1 83 ? -9.388 4.062 11.073 1.00 86.50 83 ASP A O 1
ATOM 647 N N . ILE A 1 84 ? -8.631 2.441 12.450 1.00 92.06 84 ILE A N 1
ATOM 648 C CA . ILE A 1 84 ? -7.349 2.161 11.781 1.00 92.06 84 ILE A CA 1
ATOM 649 C C . ILE A 1 84 ? -7.585 1.818 10.310 1.00 92.06 84 ILE A C 1
ATOM 651 O O . ILE A 1 84 ? -6.859 2.276 9.427 1.00 92.06 84 ILE A O 1
ATOM 655 N N . LYS A 1 85 ? -8.650 1.063 10.023 1.00 93.62 85 LYS A N 1
ATOM 656 C CA . LYS A 1 85 ? -9.012 0.659 8.664 1.00 93.62 85 LYS A CA 1
ATOM 657 C C . LYS A 1 85 ? -9.300 1.878 7.785 1.00 93.62 85 LYS A C 1
ATOM 659 O O . LYS A 1 85 ? -8.832 1.930 6.646 1.00 93.62 85 LYS A O 1
ATOM 664 N N . ASN A 1 86 ? -9.996 2.890 8.306 1.00 92.94 86 ASN A N 1
ATOM 665 C CA . ASN A 1 86 ? -10.198 4.153 7.587 1.00 92.94 86 ASN A CA 1
ATOM 666 C C . ASN A 1 86 ? -8.892 4.932 7.370 1.00 92.94 86 ASN A C 1
ATOM 668 O O . ASN A 1 86 ? -8.741 5.577 6.331 1.00 92.94 86 ASN A O 1
ATOM 672 N N . GLU A 1 87 ? -7.952 4.895 8.316 1.00 93.50 87 GLU A N 1
ATOM 673 C CA . GLU A 1 87 ? -6.651 5.562 8.171 1.00 93.50 87 GLU A CA 1
ATOM 674 C C . GLU A 1 87 ? -5.790 4.908 7.090 1.00 93.50 87 GLU A C 1
ATOM 676 O O . GLU A 1 87 ? -5.311 5.604 6.191 1.00 93.50 87 GLU A O 1
ATOM 681 N N . VAL A 1 88 ? -5.700 3.576 7.098 1.00 95.94 88 VAL A N 1
ATOM 682 C CA . VAL A 1 88 ? -5.022 2.814 6.043 1.00 95.94 88 VAL A CA 1
ATOM 683 C C . VAL A 1 88 ? -5.693 3.052 4.689 1.00 95.94 88 VAL A C 1
ATOM 685 O O . VAL A 1 88 ? -5.003 3.285 3.697 1.00 95.94 88 VAL A O 1
ATOM 688 N N . ARG A 1 89 ? -7.034 3.097 4.630 1.00 96.44 89 ARG A N 1
ATOM 689 C CA . ARG A 1 89 ? -7.757 3.392 3.382 1.00 96.44 89 ARG A CA 1
ATOM 690 C C . ARG A 1 89 ? -7.388 4.762 2.825 1.00 96.44 89 ARG A C 1
ATOM 692 O O . ARG A 1 89 ? -7.154 4.883 1.625 1.00 96.44 89 ARG A O 1
ATOM 699 N N . ARG A 1 90 ? -7.319 5.789 3.678 1.00 95.38 90 ARG A N 1
ATOM 700 C CA . ARG A 1 90 ? -6.888 7.132 3.261 1.00 95.38 90 ARG A CA 1
ATOM 701 C C . ARG A 1 90 ? -5.456 7.123 2.738 1.00 95.38 90 ARG A C 1
ATOM 703 O O . ARG A 1 90 ? -5.211 7.684 1.676 1.00 95.38 90 ARG A O 1
ATOM 710 N N . ALA A 1 91 ? -4.541 6.454 3.439 1.00 96.69 91 ALA A N 1
ATOM 711 C CA . ALA A 1 91 ? -3.150 6.341 3.014 1.00 96.69 91 ALA A CA 1
ATOM 712 C C . ALA A 1 91 ? -3.023 5.658 1.641 1.00 96.69 91 ALA A C 1
ATOM 714 O O . ALA A 1 91 ? -2.375 6.202 0.751 1.00 96.69 91 ALA A O 1
ATOM 715 N N . LEU A 1 92 ? -3.707 4.529 1.421 1.00 97.69 92 LEU A N 1
ATOM 716 C CA . LEU A 1 92 ? -3.728 3.857 0.116 1.00 97.69 92 LEU A CA 1
ATOM 717 C C . LEU A 1 92 ? -4.369 4.713 -0.987 1.00 97.69 92 LEU A C 1
ATOM 719 O O . LEU A 1 92 ? -3.928 4.663 -2.132 1.00 97.69 92 LEU A O 1
ATOM 723 N N . GLY A 1 93 ? -5.376 5.525 -0.653 1.00 97.88 93 GLY A N 1
ATOM 724 C CA . GLY A 1 93 ? -5.961 6.495 -1.581 1.00 97.88 93 GLY A CA 1
ATOM 725 C C . GLY A 1 93 ? -4.947 7.546 -2.039 1.00 97.88 93 GLY A C 1
ATOM 726 O O . GLY A 1 93 ? -4.803 7.785 -3.235 1.00 97.88 93 GLY A O 1
ATOM 727 N N . TYR A 1 94 ? -4.185 8.117 -1.104 1.00 98.12 94 TYR A N 1
ATOM 728 C CA . TYR A 1 94 ? -3.103 9.047 -1.432 1.00 98.12 94 TYR A CA 1
ATOM 729 C C . TYR A 1 94 ? -1.981 8.374 -2.226 1.00 98.12 94 TYR A C 1
ATOM 731 O O . TYR A 1 94 ? -1.516 8.943 -3.209 1.00 98.12 94 TYR A O 1
ATOM 739 N N . PHE A 1 95 ? -1.575 7.157 -1.848 1.00 98.25 95 PHE A N 1
ATOM 740 C CA . PHE A 1 95 ? -0.607 6.365 -2.612 1.00 98.25 95 PHE A CA 1
ATOM 741 C C . PHE A 1 95 ? -1.053 6.188 -4.065 1.00 98.25 95 PHE A C 1
ATOM 743 O O . PHE A 1 95 ? -0.271 6.450 -4.976 1.00 98.25 95 PHE A O 1
ATOM 750 N N . LYS A 1 96 ? -2.320 5.812 -4.284 1.00 97.75 96 LYS A N 1
ATOM 751 C CA . LYS A 1 96 ? -2.894 5.693 -5.625 1.00 97.75 96 LYS A CA 1
ATOM 752 C C . LYS A 1 96 ? -2.781 7.005 -6.400 1.00 97.75 96 LYS A C 1
ATOM 754 O O . LYS A 1 96 ? -2.289 6.987 -7.522 1.00 97.75 96 LYS A O 1
ATOM 759 N N . TRP A 1 97 ? -3.203 8.128 -5.821 1.00 97.62 97 TRP A N 1
ATOM 760 C CA . TRP A 1 97 ? -3.154 9.418 -6.517 1.00 97.62 97 TRP A CA 1
ATOM 761 C C . TRP A 1 97 ? -1.730 9.858 -6.853 1.00 97.62 97 TRP A C 1
ATOM 763 O O . TRP A 1 97 ? -1.489 10.335 -7.961 1.00 97.62 97 TRP A O 1
ATOM 773 N N . PHE A 1 98 ? -0.770 9.655 -5.947 1.00 97.81 98 PHE A N 1
ATOM 774 C CA . PHE A 1 98 ? 0.640 9.892 -6.258 1.00 97.81 98 PHE A CA 1
ATOM 775 C C . PHE A 1 98 ? 1.118 8.998 -7.402 1.00 97.81 98 PHE A C 1
ATOM 777 O O . PHE A 1 98 ? 1.757 9.483 -8.331 1.00 97.81 98 PHE A O 1
ATOM 784 N N . PHE A 1 99 ? 0.782 7.708 -7.363 1.00 97.44 99 PHE A N 1
ATOM 785 C CA . PHE A 1 99 ? 1.169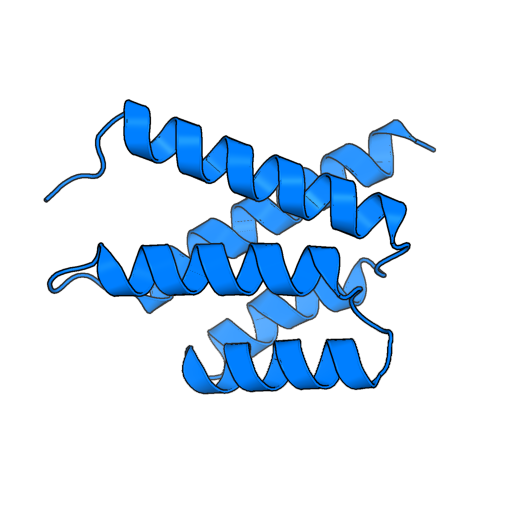 6.757 -8.399 1.00 97.44 99 PHE A CA 1
ATOM 786 C C . PHE A 1 99 ? 0.605 7.145 -9.772 1.00 97.44 99 PHE A C 1
ATOM 788 O O . PHE A 1 99 ? 1.339 7.147 -10.760 1.00 97.44 99 PHE A O 1
ATOM 795 N N . GLU A 1 100 ? -0.674 7.522 -9.832 1.00 96.12 100 GLU A N 1
ATOM 796 C CA . GLU A 1 100 ? -1.330 8.010 -11.050 1.00 96.12 100 GLU A CA 1
ATOM 797 C C . GLU A 1 100 ? -0.642 9.276 -11.575 1.00 96.12 100 GLU A C 1
ATOM 799 O O . GLU A 1 100 ? -0.227 9.307 -12.731 1.00 96.12 100 GLU A O 1
ATOM 804 N N . THR A 1 101 ? -0.398 10.252 -10.696 1.00 96.06 101 THR A N 1
ATOM 805 C CA . THR A 1 101 ? 0.296 11.504 -11.040 1.00 96.06 101 THR A CA 1
ATOM 806 C C . THR A 1 101 ? 1.678 11.232 -11.637 1.00 96.06 101 THR A C 1
ATOM 808 O O . THR A 1 101 ? 2.037 11.772 -12.680 1.00 96.06 101 THR A O 1
ATOM 811 N N . PHE A 1 102 ? 2.479 10.370 -11.004 1.00 94.62 102 PHE A N 1
ATOM 812 C CA . PHE A 1 102 ? 3.815 10.059 -11.512 1.00 94.62 102 PHE A CA 1
ATOM 813 C C . PHE A 1 102 ? 3.778 9.255 -12.806 1.00 94.62 102 PHE A C 1
ATOM 815 O O . PHE A 1 102 ? 4.693 9.397 -13.619 1.00 94.62 102 PHE A O 1
ATOM 822 N N . SER A 1 103 ? 2.757 8.425 -13.006 1.00 90.44 103 SER A N 1
ATOM 823 C CA . SER A 1 103 ? 2.581 7.659 -14.242 1.00 90.44 103 SER A CA 1
ATOM 824 C C . SER A 1 103 ? 2.264 8.572 -15.429 1.00 90.44 103 SER A C 1
ATOM 826 O O . SER A 1 103 ? 2.826 8.372 -16.500 1.00 90.44 103 SER A O 1
ATOM 828 N N . GLU A 1 104 ? 1.455 9.613 -15.222 1.00 88.31 104 GLU A N 1
ATOM 829 C CA . GLU A 1 104 ? 1.102 10.612 -16.245 1.00 88.31 104 GLU A CA 1
ATOM 830 C C . GLU A 1 104 ? 2.255 11.576 -16.576 1.00 88.31 104 GLU A C 1
ATOM 832 O O . GLU A 1 104 ? 2.385 12.035 -17.703 1.00 88.31 104 GLU A O 1
ATOM 837 N N . LEU A 1 105 ? 3.149 11.861 -15.625 1.00 77.00 105 LEU A N 1
ATOM 838 C CA . LEU A 1 105 ? 4.299 12.753 -15.848 1.00 77.00 105 LEU A CA 1
ATOM 839 C C . LEU A 1 105 ? 5.410 12.161 -16.736 1.00 77.00 105 LEU A C 1
ATOM 841 O O . LEU A 1 105 ? 6.359 12.865 -17.069 1.00 77.00 105 LEU A O 1
ATOM 845 N N . GLY A 1 106 ? 5.359 10.861 -17.042 1.00 61.22 106 GLY A N 1
ATOM 846 C CA . GLY A 1 106 ? 6.384 10.165 -17.829 1.00 61.22 106 GLY A CA 1
ATOM 847 C C . GLY A 1 106 ? 5.918 9.642 -19.186 1.00 61.22 106 GLY A C 1
ATOM 848 O O . GLY A 1 106 ? 6.668 8.870 -19.779 1.00 61.22 106 GLY A O 1
ATOM 849 N N . SER A 1 107 ? 4.702 9.995 -19.618 1.00 52.69 107 SER A N 1
ATOM 850 C CA . SER A 1 107 ? 4.133 9.647 -20.929 1.00 52.69 107 SER A CA 1
ATOM 851 C C . SER A 1 107 ? 4.392 10.716 -21.980 1.00 52.69 107 SER A C 1
ATOM 853 O O . SER A 1 107 ? 4.249 11.906 -21.622 1.00 52.69 107 SER A O 1
#

Secondary structure (DSSP, 8-state):
-PPPHHHHHHHHHHHHHHHHHHHHTT--HHHHHHHHHHHHHS-HHHHHHHHHHHHHTTSS-HHHHHHHHHHHHHHHHH-SSS-HHHHHHHHHHHHHHHHHHHHHTT-

Foldseek 3Di:
DDQDPVNVVVLLVLLLVLLVVQVVLVQDLVVLVVLLVQLVVDPPVSSLVVLVVCCVVSNGDPVSNVSLVVSLVVLVVVDDPDPSSVVNSVSSVSSSVSNVVSNVVVD